Protein AF-A0A969LQX5-F1 (afdb_monomer_lite)

Foldseek 3Di:
DDDDDDDPVRVVLVVLLVQLVVLLVLLVVLLVCVVVCVVVVHDHQLVVLPLDPRSLVVSVVSNVSSLVSCCVVPVPVSVVSVVVCVVRRSNVSSVD

Radius of gyration: 15.64 Å; chains: 1; bounding box: 34×30×44 Å

pLDDT: mean 88.93, std 9.18, range [48.5, 96.62]

Sequence (96 aa):
MCYFSFDREQKEKLAESWKALMTYYLIMDDLDDIKEDIKNQEENALIDAGLNEKGAEIIESMYEESYKVLLKVNPVLANRMDYKRHYFDVKKIISS

Secondary structure (DSSP, 8-state):
-------HHHHHHHHHHHHHHHHHHHHHHHHHHHHHHHHHT---HHHHH-SSHHHHHHHHHHHHHHHHHHHHH-HHHHHHHHHHHTT--HHHHHT-

Structure (mmCIF, N/CA/C/O backbone):
data_AF-A0A969LQX5-F1
#
_entry.id   AF-A0A969LQX5-F1
#
loop_
_atom_site.group_PDB
_atom_site.id
_atom_site.type_symbol
_atom_site.label_atom_id
_atom_site.label_alt_id
_atom_site.label_comp_id
_atom_site.label_asym_id
_atom_site.label_entity_id
_atom_site.label_seq_id
_atom_site.pdbx_PDB_ins_code
_atom_site.Cartn_x
_atom_site.Cartn_y
_atom_site.Cartn_z
_atom_site.occupancy
_atom_site.B_iso_or_equiv
_atom_site.auth_seq_id
_atom_site.auth_comp_id
_atom_site.auth_asym_id
_atom_site.auth_atom_id
_atom_site.pdbx_PDB_model_num
ATOM 1 N N . MET A 1 1 ? 1.456 -19.986 -28.680 1.00 48.50 1 MET A N 1
ATOM 2 C CA . MET A 1 1 ? 1.906 -19.776 -27.289 1.00 48.50 1 MET A CA 1
ATOM 3 C C . MET A 1 1 ? 3.075 -18.802 -27.361 1.00 48.50 1 MET A C 1
ATOM 5 O O . MET A 1 1 ? 4.068 -19.145 -27.987 1.00 48.50 1 MET A O 1
ATOM 9 N N . CYS A 1 2 ? 2.927 -17.562 -26.886 1.00 61.91 2 CYS A N 1
ATOM 10 C CA . CYS A 1 2 ? 4.035 -16.601 -26.906 1.00 61.91 2 CYS A CA 1
ATOM 11 C C . CYS A 1 2 ? 5.068 -17.025 -25.860 1.00 61.91 2 CYS A C 1
ATOM 13 O O . CYS A 1 2 ? 4.758 -17.061 -24.672 1.00 61.91 2 CYS A O 1
ATOM 15 N N . TYR A 1 3 ? 6.269 -17.381 -26.310 1.00 70.69 3 TYR A N 1
ATOM 16 C CA . TYR A 1 3 ? 7.401 -17.658 -25.436 1.00 70.69 3 TYR A CA 1
ATOM 17 C C . TYR A 1 3 ? 8.191 -16.364 -25.256 1.00 70.69 3 TYR A C 1
ATOM 19 O O . TYR A 1 3 ? 8.824 -15.882 -26.196 1.00 70.69 3 TYR A O 1
ATOM 27 N N . PHE A 1 4 ? 8.127 -15.785 -24.061 1.00 78.69 4 PHE A N 1
ATOM 28 C CA . PHE A 1 4 ? 8.972 -14.657 -23.695 1.00 78.69 4 PHE A CA 1
ATOM 29 C C . PHE A 1 4 ? 10.260 -15.192 -23.071 1.00 78.69 4 PHE A C 1
ATOM 31 O O . PHE A 1 4 ? 10.240 -15.826 -22.016 1.00 78.69 4 PHE A O 1
ATOM 38 N N . SER A 1 5 ? 11.387 -14.949 -23.738 1.00 86.94 5 SER A N 1
ATOM 39 C CA . SER A 1 5 ? 12.706 -15.249 -23.187 1.00 86.94 5 SER A CA 1
ATOM 40 C C . SER A 1 5 ? 13.186 -14.054 -22.377 1.00 86.94 5 SER A C 1
ATOM 42 O O . SER A 1 5 ? 13.716 -13.103 -22.944 1.00 86.94 5 SER A O 1
ATOM 44 N N . PHE A 1 6 ? 12.997 -14.112 -21.062 1.00 89.50 6 PHE A N 1
ATOM 45 C CA . PHE A 1 6 ? 13.533 -13.113 -20.145 1.00 89.50 6 PHE A CA 1
ATOM 46 C C . PHE A 1 6 ? 14.914 -13.520 -19.638 1.00 89.50 6 PHE A C 1
ATOM 48 O O . PHE A 1 6 ? 15.120 -14.674 -19.235 1.00 89.50 6 PHE A O 1
ATOM 55 N N . ASP A 1 7 ? 15.840 -12.567 -19.615 1.00 93.94 7 ASP A N 1
ATOM 56 C CA . ASP A 1 7 ? 17.086 -12.725 -18.872 1.00 93.94 7 ASP A CA 1
ATOM 57 C C . ASP A 1 7 ? 16.830 -12.700 -17.349 1.00 93.94 7 ASP A C 1
ATOM 59 O O . ASP A 1 7 ? 15.696 -12.575 -16.871 1.00 93.94 7 ASP A O 1
ATOM 63 N N . ARG A 1 8 ? 17.890 -12.897 -16.562 1.00 92.81 8 ARG A N 1
ATOM 64 C CA . ARG A 1 8 ? 17.784 -12.932 -15.100 1.00 92.81 8 ARG A CA 1
ATOM 65 C C . ARG A 1 8 ? 17.294 -11.601 -14.523 1.00 92.81 8 ARG A C 1
ATOM 67 O O . ARG A 1 8 ? 16.420 -11.616 -13.663 1.00 92.81 8 ARG A O 1
ATOM 74 N N . GLU A 1 9 ? 17.818 -10.483 -15.012 1.00 93.31 9 GLU A N 1
ATOM 75 C CA . GLU A 1 9 ? 17.483 -9.146 -14.516 1.00 93.31 9 GLU A CA 1
ATOM 76 C C . GLU A 1 9 ? 16.012 -8.812 -14.804 1.00 93.31 9 GLU A C 1
ATOM 78 O O . GLU A 1 9 ? 15.296 -8.288 -13.953 1.00 93.31 9 GLU A O 1
ATOM 83 N N . GLN A 1 10 ? 15.524 -9.172 -15.990 1.00 91.88 10 GLN A N 1
ATOM 84 C CA . GLN A 1 10 ? 14.127 -9.000 -16.377 1.00 91.88 10 GLN A CA 1
ATOM 85 C C . GLN A 1 10 ? 13.184 -9.836 -15.506 1.00 91.88 10 GLN A C 1
ATOM 87 O O . GLN A 1 10 ? 12.128 -9.345 -15.109 1.00 91.88 10 GLN A O 1
ATOM 92 N N . LYS A 1 11 ? 13.563 -11.077 -15.171 1.00 92.75 11 LYS A N 1
ATOM 93 C CA . LYS A 1 11 ? 12.784 -11.934 -14.259 1.00 92.75 11 LYS A CA 1
ATOM 94 C C . LYS A 1 11 ? 12.723 -11.362 -12.847 1.00 92.75 11 LYS A C 1
ATOM 96 O O . LYS A 1 11 ? 11.649 -11.360 -12.251 1.00 92.75 11 LYS A O 1
ATOM 101 N N . GLU A 1 12 ? 13.847 -10.871 -12.333 1.00 92.19 12 GLU A N 1
ATOM 102 C CA . GLU A 1 12 ? 13.917 -10.232 -11.015 1.00 92.19 12 GLU A CA 1
ATOM 103 C C . GLU A 1 12 ? 13.027 -8.978 -10.982 1.00 92.19 12 GLU A C 1
ATOM 105 O O . GLU A 1 12 ? 12.149 -8.881 -10.126 1.00 92.19 12 GLU A O 1
ATOM 110 N N . LYS A 1 13 ? 13.120 -8.101 -11.992 1.00 91.06 13 LYS A N 1
ATOM 111 C CA . LYS A 1 13 ? 12.238 -6.925 -12.116 1.00 91.06 13 LYS A CA 1
ATOM 112 C C . LYS A 1 13 ? 10.758 -7.295 -12.192 1.00 91.06 13 LYS A C 1
ATOM 114 O O . LYS A 1 13 ? 9.934 -6.624 -11.574 1.00 91.06 13 LYS A O 1
ATOM 119 N N . LEU A 1 14 ? 10.402 -8.342 -12.937 1.00 91.94 14 LEU A N 1
ATOM 120 C CA . LEU A 1 14 ? 9.024 -8.838 -13.025 1.00 91.94 14 LEU A CA 1
ATOM 121 C C . LEU A 1 14 ? 8.508 -9.309 -11.662 1.00 91.94 14 LEU A C 1
ATOM 123 O O . LEU A 1 14 ? 7.407 -8.930 -11.268 1.00 91.94 14 LEU A O 1
ATOM 127 N N . ALA A 1 15 ? 9.307 -10.093 -10.935 1.00 93.50 15 ALA A N 1
ATOM 128 C CA . ALA A 1 15 ? 8.944 -10.590 -9.612 1.00 93.50 15 ALA A CA 1
ATOM 129 C C . ALA A 1 15 ? 8.797 -9.452 -8.589 1.00 93.50 15 ALA A C 1
ATOM 131 O O . ALA A 1 15 ? 7.816 -9.423 -7.847 1.00 93.50 15 ALA A O 1
ATOM 132 N N . GLU A 1 16 ? 9.721 -8.488 -8.582 1.00 94.50 16 GLU A N 1
ATOM 133 C CA . GLU A 1 16 ? 9.652 -7.308 -7.710 1.00 94.50 16 GLU A CA 1
ATOM 134 C C . GLU A 1 16 ? 8.430 -6.439 -8.020 1.00 94.50 16 GLU A C 1
ATOM 136 O O . GLU A 1 16 ? 7.710 -6.032 -7.108 1.00 94.50 16 GLU A O 1
ATOM 141 N N . SER A 1 17 ? 8.154 -6.208 -9.306 1.00 93.81 17 SER A N 1
ATOM 142 C CA . SER A 1 17 ? 6.988 -5.435 -9.750 1.00 93.81 17 SER A CA 1
ATOM 143 C C . SER A 1 17 ? 5.682 -6.114 -9.351 1.00 93.81 17 SER A C 1
ATOM 145 O O . SER A 1 17 ? 4.771 -5.455 -8.858 1.00 93.81 17 SER A O 1
ATOM 147 N N . TRP A 1 18 ? 5.596 -7.434 -9.543 1.00 95.38 18 TRP A N 1
ATOM 148 C CA . TRP A 1 18 ? 4.440 -8.229 -9.140 1.00 95.38 18 TRP A CA 1
ATOM 149 C C . TRP A 1 18 ? 4.232 -8.189 -7.627 1.00 95.38 18 TRP A C 1
ATOM 151 O O . TRP A 1 18 ? 3.119 -7.938 -7.175 1.00 95.38 18 TRP A O 1
ATOM 161 N N . LYS A 1 19 ? 5.303 -8.375 -6.844 1.00 96.12 19 LYS A N 1
ATOM 162 C CA . LYS A 1 19 ? 5.244 -8.302 -5.382 1.00 96.12 19 LYS A CA 1
ATOM 163 C C . LYS A 1 19 ? 4.709 -6.947 -4.923 1.00 96.12 19 LYS A C 1
ATOM 165 O O . LYS A 1 19 ? 3.753 -6.917 -4.163 1.00 96.12 19 LYS A O 1
ATOM 170 N N . ALA A 1 20 ? 5.273 -5.847 -5.423 1.00 95.75 20 ALA A N 1
ATOM 171 C CA . ALA A 1 20 ? 4.824 -4.499 -5.079 1.00 95.75 20 ALA A CA 1
ATOM 172 C C . ALA A 1 20 ? 3.354 -4.258 -5.454 1.00 95.75 20 ALA A C 1
ATOM 174 O O . ALA A 1 20 ? 2.593 -3.690 -4.674 1.00 95.75 20 ALA A O 1
ATOM 175 N N . LEU A 1 21 ? 2.940 -4.723 -6.636 1.00 95.38 21 LEU A N 1
ATOM 176 C CA . LEU A 1 21 ? 1.559 -4.603 -7.094 1.00 95.38 21 LEU A CA 1
ATOM 177 C C . LEU A 1 21 ? 0.585 -5.355 -6.185 1.00 95.38 21 LEU A C 1
ATOM 179 O O . LEU A 1 21 ? -0.423 -4.789 -5.770 1.00 95.38 21 LEU A O 1
ATOM 183 N N . MET A 1 22 ? 0.901 -6.609 -5.866 1.00 96.62 22 MET A N 1
ATOM 184 C CA . MET A 1 22 ? 0.066 -7.441 -5.005 1.00 96.62 22 MET A CA 1
ATOM 185 C C . MET A 1 22 ? 0.014 -6.906 -3.580 1.00 96.62 22 MET A C 1
ATOM 187 O O . MET A 1 22 ? -1.070 -6.805 -3.023 1.00 96.62 22 MET A O 1
ATOM 191 N N . THR A 1 23 ? 1.156 -6.513 -3.009 1.00 95.69 23 THR A N 1
ATOM 192 C CA . THR A 1 23 ? 1.208 -5.909 -1.673 1.00 95.69 23 THR A CA 1
ATOM 193 C C . THR A 1 23 ? 0.332 -4.664 -1.595 1.00 95.69 23 THR A C 1
ATOM 195 O O . THR A 1 23 ? -0.446 -4.545 -0.658 1.00 95.69 23 THR A O 1
ATOM 198 N N . TYR A 1 24 ? 0.401 -3.766 -2.584 1.00 94.25 24 TYR A N 1
ATOM 199 C CA . TYR A 1 24 ? -0.482 -2.600 -2.619 1.00 94.25 24 TYR A CA 1
ATOM 200 C C . TYR A 1 24 ? -1.960 -2.998 -2.647 1.00 94.25 24 TYR A C 1
ATOM 202 O O . TYR A 1 24 ? -2.725 -2.497 -1.832 1.00 94.25 24 TYR A O 1
ATOM 210 N N . TYR A 1 25 ? -2.368 -3.879 -3.565 1.00 94.19 25 TYR A N 1
ATOM 211 C CA . TYR A 1 25 ? -3.783 -4.227 -3.693 1.00 94.19 25 TYR A CA 1
ATOM 212 C C . TYR A 1 25 ? -4.339 -4.921 -2.453 1.00 94.19 25 TYR A C 1
ATOM 214 O O . TYR A 1 25 ? -5.433 -4.563 -2.043 1.00 94.19 25 TYR A O 1
ATOM 222 N N . LEU A 1 26 ? -3.582 -5.833 -1.838 1.00 95.06 26 LEU A N 1
ATOM 223 C CA . LEU A 1 26 ? -4.005 -6.518 -0.614 1.00 95.06 26 LEU A CA 1
ATOM 224 C C . LEU A 1 26 ? -4.125 -5.552 0.569 1.00 95.06 26 LEU A C 1
ATOM 226 O O . LEU A 1 26 ? -5.111 -5.591 1.283 1.00 95.06 26 LEU A O 1
ATOM 230 N N . ILE A 1 27 ? -3.181 -4.617 0.734 1.00 93.12 27 ILE A N 1
ATOM 231 C CA . ILE A 1 27 ? -3.291 -3.590 1.785 1.00 93.12 27 ILE A CA 1
ATOM 232 C C . ILE A 1 27 ? -4.548 -2.735 1.593 1.00 93.12 27 ILE A C 1
ATOM 234 O O . ILE A 1 27 ? -5.179 -2.355 2.572 1.00 93.12 27 ILE A O 1
ATOM 238 N N . MET A 1 28 ? -4.883 -2.385 0.349 1.00 91.75 28 MET A N 1
ATOM 239 C CA . MET A 1 28 ? -6.076 -1.585 0.065 1.00 91.75 28 MET A CA 1
ATOM 240 C C . MET A 1 28 ? -7.371 -2.354 0.341 1.00 91.75 28 MET A C 1
ATOM 242 O O . MET A 1 28 ? -8.309 -1.748 0.842 1.00 91.75 28 MET A O 1
ATOM 246 N N . ASP A 1 29 ? -7.399 -3.644 0.012 1.00 92.81 29 ASP A N 1
ATOM 247 C CA . ASP A 1 29 ? -8.515 -4.562 0.276 1.00 92.81 29 ASP A CA 1
ATOM 248 C C . ASP A 1 29 ? -8.757 -4.681 1.788 1.00 92.81 29 ASP A C 1
ATOM 250 O O . ASP A 1 29 ? -9.799 -4.269 2.289 1.00 92.81 29 ASP A O 1
ATOM 254 N N . ASP A 1 30 ? -7.714 -5.046 2.539 1.00 93.56 30 ASP A N 1
ATOM 255 C CA . ASP A 1 30 ? -7.754 -5.151 4.001 1.00 93.56 30 ASP A CA 1
ATOM 256 C C . ASP A 1 30 ? -8.123 -3.812 4.675 1.00 93.56 30 ASP A C 1
ATOM 258 O O . ASP A 1 30 ? -8.751 -3.774 5.733 1.00 93.56 30 ASP A O 1
ATOM 262 N N . LEU A 1 31 ? -7.724 -2.676 4.094 1.00 90.06 31 LEU A N 1
ATOM 263 C CA . LEU A 1 31 ? -8.116 -1.350 4.583 1.00 90.06 31 LEU A CA 1
ATOM 264 C C . LEU A 1 31 ? -9.611 -1.073 4.399 1.00 90.06 31 LEU A C 1
ATOM 266 O O . LEU A 1 31 ? -10.218 -0.450 5.276 1.00 90.06 31 LEU A O 1
ATOM 270 N N . ASP A 1 32 ? -10.175 -1.477 3.261 1.00 89.81 32 ASP A N 1
ATOM 271 C CA . ASP A 1 32 ? -11.590 -1.292 2.939 1.00 89.81 32 ASP A CA 1
ATOM 272 C C . ASP A 1 32 ? -12.468 -2.193 3.835 1.00 89.81 32 ASP A C 1
ATOM 274 O O . ASP A 1 32 ? -13.480 -1.721 4.371 1.00 89.81 32 ASP A O 1
ATOM 278 N N . ASP A 1 33 ? -12.023 -3.426 4.100 1.00 92.25 33 ASP A N 1
ATOM 279 C CA . ASP A 1 33 ? -12.805 -4.457 4.798 1.00 92.25 33 ASP A CA 1
ATOM 280 C C . ASP A 1 33 ? -12.553 -4.542 6.317 1.00 92.25 33 ASP A C 1
ATOM 282 O O . ASP A 1 33 ? -13.296 -5.212 7.037 1.00 92.25 33 ASP A O 1
ATOM 286 N N . ILE A 1 34 ? -11.615 -3.753 6.866 1.00 90.25 34 ILE A N 1
ATOM 287 C CA . ILE A 1 34 ? -11.182 -3.807 8.280 1.00 90.25 34 ILE A CA 1
ATOM 288 C C . ILE A 1 34 ? -12.325 -3.869 9.310 1.00 90.25 34 ILE A C 1
ATOM 290 O O . ILE A 1 34 ? -12.219 -4.531 10.343 1.00 90.25 34 ILE A O 1
ATOM 294 N N . LYS A 1 35 ? -13.444 -3.176 9.069 1.00 89.19 35 LYS A N 1
ATOM 295 C CA . LYS A 1 35 ? -14.592 -3.173 9.993 1.00 89.19 35 LYS A CA 1
ATOM 296 C C . LYS A 1 35 ? -15.353 -4.493 9.977 1.00 89.19 35 LYS A C 1
ATOM 298 O O . LYS A 1 35 ? -15.848 -4.918 11.024 1.00 89.19 35 LYS A O 1
ATOM 303 N N . GLU A 1 36 ? -15.506 -5.087 8.800 1.00 92.81 36 GLU A N 1
ATOM 304 C CA . GLU A 1 36 ? -16.157 -6.382 8.637 1.00 92.81 36 GLU A CA 1
ATOM 305 C C . GLU A 1 36 ? -15.243 -7.486 9.168 1.00 92.81 36 GLU A C 1
ATOM 307 O O . GLU A 1 36 ? -15.705 -8.302 9.967 1.00 92.81 36 GLU A O 1
ATOM 312 N N . ASP A 1 37 ? -13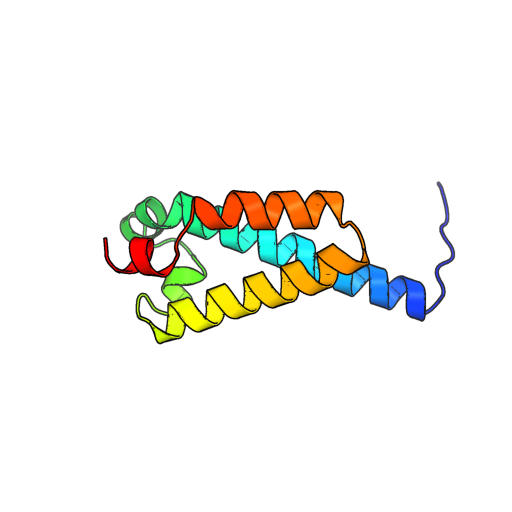.941 -7.406 8.894 1.00 93.69 37 ASP A N 1
ATOM 313 C CA . ASP A 1 37 ? -12.957 -8.391 9.347 1.00 93.69 37 ASP A CA 1
ATOM 314 C C . ASP A 1 37 ? -12.817 -8.426 10.869 1.00 93.69 37 ASP A C 1
ATOM 316 O O . ASP A 1 37 ? -12.828 -9.501 11.473 1.00 93.69 37 ASP A O 1
ATOM 320 N N . ILE A 1 38 ? -12.799 -7.261 11.532 1.00 90.31 38 ILE A N 1
ATOM 321 C CA . ILE A 1 38 ? -12.825 -7.188 13.004 1.00 90.31 38 ILE A CA 1
ATOM 322 C C . ILE A 1 38 ? -14.088 -7.859 13.559 1.00 90.31 38 ILE A C 1
ATOM 324 O O . ILE A 1 38 ? -14.040 -8.552 14.579 1.00 90.31 38 ILE A O 1
ATOM 328 N N . LYS A 1 39 ? -15.239 -7.637 12.918 1.00 93.69 39 LYS A N 1
ATOM 329 C CA . LYS A 1 39 ? -16.528 -8.166 13.376 1.00 93.69 39 LYS A CA 1
ATOM 330 C C . LYS A 1 39 ? -16.626 -9.678 13.170 1.00 93.69 39 LYS A C 1
ATOM 332 O O . LYS A 1 39 ? -17.167 -10.365 14.039 1.00 93.69 39 LYS A O 1
ATOM 337 N N . ASN A 1 40 ? -16.142 -10.172 12.037 1.00 94.81 40 ASN A N 1
ATOM 338 C CA . ASN A 1 40 ? -16.248 -11.571 11.637 1.00 94.81 40 ASN A CA 1
ATOM 339 C C . ASN A 1 40 ? -15.048 -12.421 12.088 1.00 94.81 40 ASN A C 1
ATOM 341 O O . ASN A 1 40 ? -15.125 -13.644 12.004 1.00 94.81 40 ASN A O 1
ATOM 345 N N . GLN A 1 41 ? -13.998 -11.796 12.637 1.00 91.31 41 GLN A N 1
ATOM 346 C CA . GLN A 1 41 ? -12.728 -12.435 13.006 1.00 91.31 41 GLN A CA 1
ATOM 347 C C . GLN A 1 41 ? -12.025 -13.065 11.795 1.00 91.31 41 GLN A C 1
ATOM 349 O O . GLN A 1 41 ? -11.538 -14.194 11.868 1.00 91.31 41 GLN A O 1
ATOM 354 N N . GLU A 1 42 ? -12.012 -12.334 10.681 1.00 93.62 42 GLU A N 1
ATOM 355 C CA . GLU A 1 42 ? -11.346 -12.734 9.438 1.00 93.62 42 GLU A CA 1
ATOM 356 C C . GLU A 1 42 ? -9.875 -12.276 9.417 1.00 93.62 42 GLU A C 1
ATOM 358 O O . GLU A 1 42 ? -9.434 -11.496 10.268 1.00 93.62 42 GLU A O 1
ATOM 363 N N . GLU A 1 43 ? -9.091 -12.830 8.489 1.00 93.75 43 GLU A N 1
ATOM 364 C CA . GLU A 1 43 ? -7.676 -12.480 8.318 1.00 93.75 43 GLU A CA 1
ATOM 365 C C . GLU A 1 43 ? -7.549 -11.075 7.722 1.00 93.75 43 GLU A C 1
ATOM 367 O O . GLU A 1 43 ? -8.167 -10.785 6.705 1.00 93.75 43 GLU A O 1
ATOM 372 N N . ASN A 1 44 ? -6.730 -10.216 8.335 1.00 94.56 44 ASN A N 1
ATOM 373 C CA . ASN A 1 44 ? -6.513 -8.848 7.869 1.00 94.56 44 ASN A CA 1
ATOM 374 C C . ASN A 1 44 ? -5.133 -8.347 8.316 1.00 94.56 44 ASN A C 1
ATOM 376 O O . ASN A 1 44 ? -4.807 -8.357 9.511 1.00 94.56 44 ASN A O 1
ATOM 380 N N . ALA A 1 45 ? -4.325 -7.850 7.378 1.00 93.31 45 ALA A N 1
ATOM 381 C CA . ALA A 1 45 ? -2.948 -7.458 7.658 1.00 93.31 45 ALA A CA 1
ATOM 382 C C . ALA A 1 45 ? -2.829 -6.303 8.668 1.00 93.31 45 ALA A C 1
ATOM 384 O O . ALA A 1 45 ? -1.823 -6.211 9.375 1.00 93.31 45 ALA A O 1
ATOM 385 N N . LEU A 1 46 ? -3.830 -5.421 8.768 1.00 91.25 46 LEU A N 1
ATOM 386 C CA . LEU A 1 46 ? -3.825 -4.309 9.721 1.00 91.25 46 LEU A CA 1
ATOM 387 C C . LEU A 1 46 ? -4.078 -4.796 11.147 1.00 91.25 46 LEU A C 1
ATOM 389 O O . LEU A 1 46 ? -3.481 -4.275 12.093 1.00 91.25 46 LEU A O 1
ATOM 393 N N . ILE A 1 47 ? -4.934 -5.808 11.301 1.00 92.56 47 ILE A N 1
ATOM 394 C CA . ILE A 1 47 ? -5.174 -6.463 12.589 1.00 92.56 47 ILE A CA 1
ATOM 395 C C . ILE A 1 47 ? -3.899 -7.191 13.030 1.00 92.56 47 ILE A C 1
ATOM 397 O O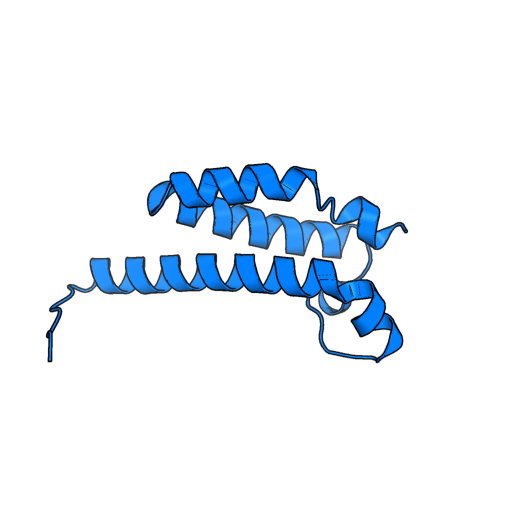 . ILE A 1 47 ? -3.451 -7.001 14.163 1.00 92.56 47 ILE A O 1
ATOM 401 N N . ASP A 1 48 ? -3.269 -7.937 12.120 1.00 93.69 48 ASP A N 1
ATOM 402 C CA . ASP A 1 48 ? -2.044 -8.702 12.385 1.00 93.69 48 ASP A CA 1
ATOM 403 C C . ASP A 1 48 ? -0.834 -7.814 12.708 1.00 93.69 48 ASP A C 1
ATOM 405 O O . ASP A 1 48 ? -0.041 -8.124 13.603 1.00 93.69 48 ASP A O 1
ATOM 409 N N . ALA A 1 49 ? -0.694 -6.676 12.020 1.00 91.56 49 ALA A N 1
ATOM 410 C CA . ALA A 1 49 ? 0.321 -5.668 12.331 1.00 91.56 49 ALA A CA 1
ATOM 411 C C . ALA A 1 49 ? 0.078 -4.994 13.697 1.00 91.56 49 ALA A C 1
ATOM 413 O O . ALA A 1 49 ? 0.995 -4.413 14.290 1.00 91.56 49 ALA A O 1
ATOM 414 N N . GLY A 1 50 ? -1.148 -5.105 14.210 1.00 90.12 50 GLY A N 1
ATOM 415 C CA . GLY A 1 50 ? -1.628 -4.497 15.434 1.00 90.12 50 GLY A CA 1
ATOM 416 C C . GLY A 1 50 ? -2.271 -3.137 15.177 1.00 90.12 50 GLY A C 1
ATOM 417 O O . GLY A 1 50 ? -1.671 -2.246 14.582 1.00 90.12 50 GLY A O 1
ATOM 418 N N . LEU A 1 51 ? -3.468 -2.940 15.733 1.00 88.06 51 LEU A N 1
ATOM 419 C CA . LEU A 1 51 ? -4.227 -1.685 15.675 1.00 88.06 51 LEU A CA 1
ATOM 420 C C . LEU A 1 51 ? -3.629 -0.622 16.614 1.00 88.06 51 LEU A C 1
ATOM 422 O O . LEU A 1 51 ? -4.235 -0.188 17.591 1.00 88.06 51 LEU A O 1
ATOM 426 N N . ASN A 1 52 ? -2.382 -0.243 16.357 1.00 88.88 52 ASN A N 1
ATOM 427 C CA . ASN A 1 52 ? -1.639 0.777 17.082 1.00 88.88 52 ASN A CA 1
ATOM 428 C C . ASN A 1 52 ? -0.680 1.512 16.132 1.00 88.88 52 ASN A C 1
ATOM 430 O O . ASN A 1 52 ? -0.537 1.155 14.965 1.00 88.88 52 ASN A O 1
ATOM 434 N N . GLU A 1 53 ? -0.003 2.543 16.639 1.00 88.62 53 GLU A N 1
ATOM 435 C CA . GLU A 1 53 ? 0.902 3.371 15.832 1.00 88.62 53 GLU A CA 1
ATOM 436 C C . GLU A 1 53 ? 2.021 2.563 15.161 1.00 88.62 53 GLU A C 1
ATOM 438 O O . GLU A 1 53 ? 2.319 2.784 13.991 1.00 88.62 53 GLU A O 1
ATOM 443 N N . LYS A 1 54 ? 2.586 1.572 15.856 1.00 90.94 54 LYS A N 1
ATOM 444 C CA . LYS A 1 54 ? 3.652 0.731 15.303 1.00 90.94 54 LYS A CA 1
ATOM 445 C C . LYS A 1 54 ? 3.146 -0.154 14.161 1.00 90.94 54 LYS A C 1
ATOM 447 O O . LYS A 1 54 ? 3.856 -0.336 13.177 1.00 90.94 54 LYS A O 1
ATOM 452 N N . GLY A 1 55 ? 1.937 -0.700 14.279 1.00 91.06 55 GLY A N 1
ATOM 453 C CA . GLY A 1 55 ? 1.313 -1.451 13.189 1.00 91.06 55 GLY A CA 1
ATOM 454 C C . GLY A 1 55 ? 1.004 -0.563 11.987 1.00 91.06 55 GLY A C 1
ATOM 455 O O . GLY A 1 55 ? 1.316 -0.933 10.856 1.00 91.06 55 GLY A O 1
ATOM 456 N N . ALA A 1 56 ? 0.518 0.659 12.231 1.00 89.88 56 ALA A N 1
ATOM 457 C CA . ALA A 1 56 ? 0.314 1.654 11.180 1.00 89.88 56 ALA A CA 1
ATOM 458 C C . ALA A 1 56 ? 1.616 1.947 10.411 1.00 89.88 56 ALA A C 1
ATOM 460 O O . ALA A 1 56 ? 1.623 1.932 9.184 1.00 89.88 56 ALA A O 1
ATOM 461 N N . GLU A 1 57 ? 2.731 2.145 11.120 1.00 92.00 57 GLU A N 1
ATOM 462 C CA . GLU A 1 57 ? 4.050 2.382 10.516 1.00 92.00 57 GLU A CA 1
ATOM 463 C C . GLU A 1 57 ? 4.535 1.210 9.651 1.00 92.00 57 GLU A C 1
ATOM 465 O O . GLU A 1 57 ? 5.161 1.430 8.610 1.00 92.00 57 GLU A O 1
ATOM 470 N N . ILE A 1 58 ? 4.242 -0.034 10.046 1.00 94.00 58 ILE A N 1
ATOM 471 C CA . ILE A 1 58 ? 4.573 -1.228 9.255 1.00 94.00 58 ILE A CA 1
ATOM 472 C C . ILE A 1 58 ? 3.797 -1.213 7.933 1.00 94.00 58 ILE A C 1
ATOM 474 O O . ILE A 1 58 ? 4.406 -1.333 6.867 1.00 94.00 58 ILE A O 1
ATOM 478 N N . ILE A 1 59 ? 2.479 -1.009 7.988 1.00 93.81 59 ILE A N 1
ATOM 479 C CA . ILE A 1 59 ? 1.617 -0.983 6.797 1.00 93.81 59 ILE A CA 1
ATOM 480 C C . ILE A 1 59 ? 1.982 0.190 5.878 1.00 93.81 59 ILE A C 1
ATOM 482 O O . ILE A 1 59 ? 2.131 0.009 4.667 1.00 93.81 59 ILE A O 1
ATOM 486 N N . GLU A 1 60 ? 2.219 1.378 6.440 1.00 91.94 60 GLU A N 1
ATOM 487 C CA . GLU A 1 60 ? 2.675 2.548 5.682 1.00 91.94 60 GLU A CA 1
ATOM 488 C C . GLU A 1 60 ? 4.028 2.301 5.002 1.00 91.94 60 GLU A C 1
ATOM 490 O O . GLU A 1 60 ? 4.229 2.719 3.861 1.00 91.94 60 GLU A O 1
ATOM 495 N N . SER A 1 61 ? 4.946 1.588 5.661 1.00 94.06 61 SER A N 1
ATOM 496 C CA . SER A 1 61 ? 6.244 1.237 5.078 1.00 94.06 61 SER A CA 1
ATOM 497 C C . SER A 1 61 ? 6.093 0.266 3.906 1.00 94.06 61 SER A C 1
ATOM 499 O O . SER A 1 61 ? 6.682 0.491 2.849 1.00 94.06 61 SER A O 1
ATOM 501 N N . MET A 1 62 ? 5.257 -0.769 4.043 1.00 94.75 62 MET A N 1
ATOM 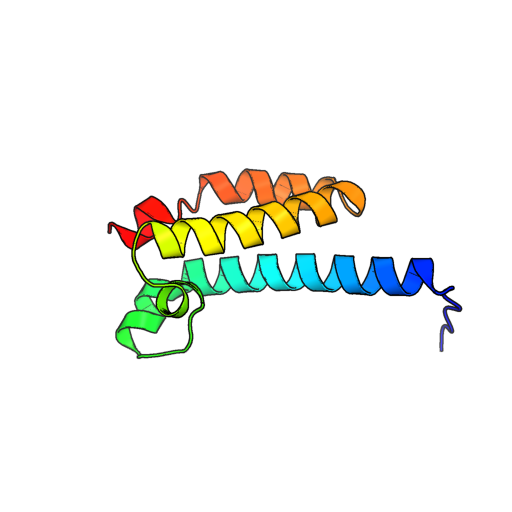502 C CA . MET A 1 62 ? 4.966 -1.722 2.960 1.00 94.75 62 MET A CA 1
ATOM 503 C C . MET A 1 62 ? 4.321 -1.036 1.751 1.00 94.75 62 MET A C 1
ATOM 505 O O . MET A 1 62 ? 4.664 -1.323 0.597 1.00 94.75 62 MET A O 1
ATOM 509 N N . TYR A 1 63 ? 3.415 -0.095 2.012 1.00 93.69 63 TYR A N 1
ATOM 510 C CA . TYR A 1 63 ? 2.814 0.747 0.990 1.00 93.69 63 TYR A CA 1
ATOM 511 C C . TYR A 1 63 ? 3.867 1.601 0.271 1.00 93.69 63 TYR A C 1
ATOM 513 O O . TYR A 1 63 ? 3.935 1.610 -0.958 1.00 93.69 63 TYR A O 1
ATOM 521 N N . GLU A 1 64 ? 4.708 2.308 1.029 1.00 94.25 64 GLU A N 1
ATOM 522 C CA . GLU A 1 64 ? 5.726 3.217 0.499 1.00 94.25 64 GLU A CA 1
ATOM 523 C C . GLU A 1 64 ? 6.782 2.472 -0.333 1.00 94.25 64 GLU A C 1
ATOM 525 O O . GLU A 1 64 ? 7.200 2.939 -1.395 1.00 94.25 64 GLU A O 1
ATOM 530 N N . GLU A 1 65 ? 7.201 1.286 0.109 1.00 95.69 65 GLU A N 1
ATOM 531 C CA . GLU A 1 65 ? 8.091 0.412 -0.657 1.00 95.69 65 GLU A CA 1
ATOM 532 C C . GLU A 1 65 ? 7.452 -0.023 -1.979 1.00 95.69 65 GLU A C 1
ATOM 534 O O . GLU A 1 65 ? 8.081 0.080 -3.039 1.00 95.69 65 GLU A O 1
ATOM 539 N N . S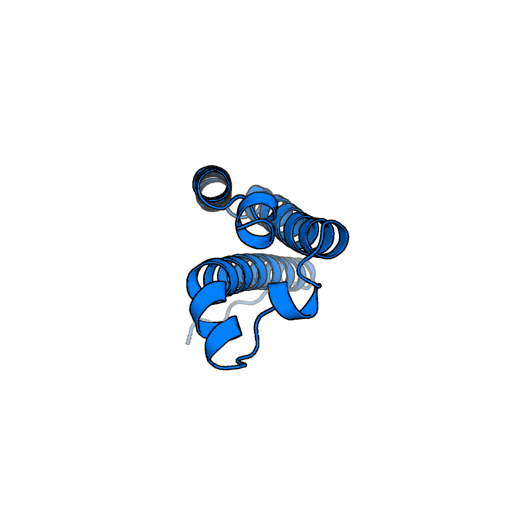ER A 1 66 ? 6.182 -0.432 -1.935 1.00 95.50 66 SER A N 1
ATOM 540 C CA . SER A 1 66 ? 5.419 -0.824 -3.124 1.00 95.50 66 SER A CA 1
ATOM 541 C C . SER A 1 66 ? 5.274 0.340 -4.106 1.00 95.50 66 SER A C 1
ATOM 543 O O . SER A 1 66 ? 5.511 0.184 -5.307 1.00 95.50 66 SER A O 1
ATOM 545 N N . TYR A 1 67 ? 4.974 1.536 -3.594 1.00 95.38 67 TYR A N 1
ATOM 546 C CA . TYR A 1 67 ? 4.903 2.767 -4.374 1.00 95.38 67 TYR A CA 1
ATOM 547 C C . TYR A 1 67 ? 6.233 3.080 -5.067 1.00 95.38 67 TYR A C 1
ATOM 549 O O . TYR A 1 67 ? 6.250 3.324 -6.272 1.00 95.38 67 TYR A O 1
ATOM 557 N N . LYS A 1 68 ? 7.367 3.004 -4.359 1.00 96.25 68 LYS A N 1
ATOM 558 C CA . LYS A 1 68 ? 8.698 3.269 -4.940 1.00 96.25 68 LYS A CA 1
ATOM 559 C C . LYS A 1 68 ? 9.063 2.302 -6.063 1.00 96.25 68 LYS A C 1
ATOM 561 O O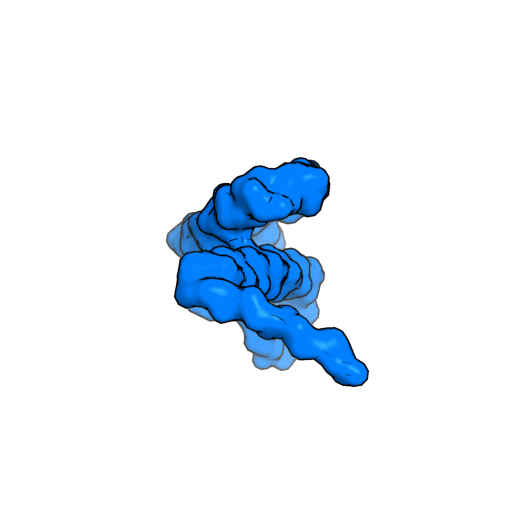 . LYS A 1 68 ? 9.702 2.716 -7.034 1.00 96.25 68 LYS A O 1
ATOM 566 N N . VAL A 1 69 ? 8.693 1.027 -5.942 1.00 95.81 69 VAL A N 1
ATOM 567 C CA . VAL A 1 69 ? 8.901 0.038 -7.012 1.00 95.81 69 VAL A CA 1
ATOM 568 C C . VAL A 1 69 ? 8.015 0.376 -8.209 1.00 95.81 69 VAL A C 1
ATOM 570 O O . VAL A 1 69 ? 8.512 0.494 -9.332 1.00 95.81 69 VAL A O 1
ATOM 573 N N . LEU A 1 70 ? 6.723 0.610 -7.980 1.00 94.75 70 LEU A N 1
ATOM 574 C CA . LEU A 1 70 ? 5.772 0.900 -9.051 1.00 94.75 70 LEU A CA 1
ATOM 575 C C . LEU A 1 70 ? 6.038 2.243 -9.726 1.00 94.75 70 LEU A C 1
ATOM 577 O O . LEU A 1 70 ? 5.844 2.346 -10.930 1.00 94.75 70 LEU A O 1
ATOM 581 N N . LEU A 1 71 ? 6.583 3.236 -9.028 1.00 95.94 71 LEU A N 1
ATOM 582 C CA . LEU A 1 71 ? 7.001 4.501 -9.631 1.00 95.94 71 LEU A CA 1
ATOM 583 C C . LEU A 1 71 ? 8.078 4.295 -10.704 1.00 95.94 71 LEU A C 1
ATOM 585 O O . LEU A 1 71 ? 8.069 4.981 -11.723 1.00 95.94 71 LEU A O 1
ATOM 589 N N . LYS A 1 72 ? 8.986 3.329 -10.513 1.00 93.81 72 LYS A N 1
ATOM 590 C CA . LYS A 1 72 ? 10.041 3.011 -11.490 1.00 93.81 72 LYS A CA 1
ATOM 591 C C . LYS A 1 72 ? 9.510 2.258 -12.710 1.00 93.81 72 LYS A C 1
ATOM 593 O O . LYS A 1 72 ? 10.072 2.389 -13.792 1.00 93.81 72 LYS A O 1
ATOM 598 N N . VAL A 1 73 ? 8.469 1.447 -12.528 1.00 90.00 73 VAL A N 1
ATOM 599 C CA . VAL A 1 73 ? 7.990 0.485 -13.537 1.00 90.00 73 VAL A CA 1
ATOM 600 C C . VAL A 1 73 ? 6.753 0.999 -14.276 1.00 90.00 73 VAL A C 1
ATOM 602 O O . VAL A 1 73 ? 6.631 0.835 -15.487 1.00 90.00 73 VAL A O 1
ATOM 605 N N . ASN A 1 74 ? 5.836 1.640 -13.555 1.00 89.81 74 ASN A N 1
ATOM 606 C CA . ASN A 1 74 ? 4.596 2.215 -14.058 1.00 89.81 74 ASN A CA 1
ATOM 607 C C . ASN A 1 74 ? 4.222 3.495 -13.270 1.00 89.81 74 ASN A C 1
ATOM 609 O O . ASN A 1 74 ? 3.384 3.451 -12.362 1.00 89.81 74 ASN A O 1
ATOM 613 N N . PRO A 1 75 ? 4.786 4.659 -13.649 1.00 93.19 75 PRO A N 1
ATOM 614 C CA . PRO A 1 75 ? 4.518 5.936 -12.983 1.00 93.19 75 PRO A CA 1
ATOM 615 C C . PRO A 1 75 ? 3.036 6.333 -12.966 1.00 93.19 75 PRO A C 1
ATOM 617 O O . PRO A 1 75 ? 2.577 6.991 -12.038 1.00 93.19 75 PRO A O 1
ATOM 620 N N . VAL A 1 76 ? 2.262 5.927 -13.981 1.00 93.62 76 VAL A N 1
ATOM 621 C CA . VAL A 1 76 ? 0.822 6.229 -14.051 1.00 93.62 76 VAL A CA 1
ATOM 622 C C . VAL A 1 76 ? 0.072 5.517 -12.932 1.00 93.62 76 VAL A C 1
ATOM 624 O O . VAL A 1 76 ? -0.795 6.116 -12.298 1.00 93.62 76 VAL A O 1
ATOM 627 N N . LEU A 1 77 ? 0.400 4.248 -12.681 1.00 91.19 77 LEU A N 1
ATOM 628 C CA . LEU A 1 77 ? -0.187 3.509 -11.572 1.00 91.19 77 LEU A CA 1
ATOM 629 C C . LEU A 1 77 ? 0.277 4.073 -10.228 1.00 91.19 77 LEU A C 1
ATOM 631 O O . LEU A 1 77 ? -0.560 4.290 -9.360 1.00 91.19 77 LEU A O 1
ATOM 635 N N . ALA A 1 78 ? 1.567 4.384 -10.089 1.00 94.19 78 ALA A N 1
ATOM 636 C CA . ALA A 1 78 ? 2.103 4.995 -8.876 1.00 94.19 78 ALA A CA 1
ATOM 637 C C . ALA A 1 78 ? 1.373 6.303 -8.520 1.00 94.19 78 ALA A C 1
ATOM 639 O O . ALA A 1 78 ? 0.925 6.469 -7.390 1.00 94.19 78 ALA A O 1
ATOM 640 N N . ASN A 1 79 ? 1.125 7.179 -9.498 1.00 93.19 79 ASN A N 1
ATOM 641 C CA . ASN A 1 79 ? 0.347 8.404 -9.281 1.00 93.19 79 ASN A CA 1
ATOM 642 C C . ASN A 1 79 ? -1.087 8.125 -8.797 1.00 93.19 79 ASN A C 1
ATOM 644 O O . ASN A 1 79 ? -1.636 8.884 -8.002 1.00 93.19 79 ASN A O 1
ATOM 648 N N . ARG A 1 80 ? -1.716 7.040 -9.269 1.00 91.50 80 ARG A N 1
ATOM 649 C CA . ARG A 1 80 ? -3.050 6.635 -8.792 1.00 91.50 80 ARG A CA 1
ATOM 650 C C . ARG A 1 80 ? -3.008 6.111 -7.362 1.00 91.50 80 ARG A C 1
ATOM 652 O O . ARG A 1 80 ? -3.941 6.386 -6.614 1.00 91.50 80 ARG A O 1
ATOM 659 N N . MET A 1 81 ? -1.956 5.376 -6.998 1.00 91.50 81 MET A N 1
ATOM 660 C CA . MET A 1 81 ? -1.726 4.956 -5.616 1.00 91.50 81 MET A CA 1
ATOM 661 C C . MET A 1 81 ? -1.623 6.195 -4.726 1.00 91.50 81 MET A C 1
ATOM 663 O O . MET A 1 81 ? -2.409 6.343 -3.799 1.00 91.50 81 MET A O 1
ATOM 667 N N . ASP A 1 82 ? -0.727 7.128 -5.049 1.00 89.56 82 ASP A N 1
ATOM 668 C CA . ASP A 1 82 ? -0.517 8.351 -4.264 1.00 89.56 82 ASP A CA 1
ATOM 669 C C . ASP A 1 82 ? -1.816 9.153 -4.074 1.00 89.56 82 ASP A C 1
ATOM 671 O O . ASP A 1 82 ? -2.187 9.499 -2.955 1.00 89.56 82 ASP A O 1
ATOM 675 N N . TYR A 1 83 ? -2.601 9.311 -5.144 1.00 88.75 83 TYR A N 1
ATOM 676 C CA . TYR A 1 83 ? -3.930 9.912 -5.052 1.00 88.75 83 TYR A CA 1
ATOM 677 C C . TYR A 1 83 ? -4.868 9.154 -4.098 1.00 88.75 83 TYR A C 1
ATOM 679 O O . TYR A 1 83 ? -5.540 9.778 -3.277 1.00 88.75 83 TYR A O 1
ATOM 687 N N . LYS A 1 84 ? -4.915 7.815 -4.174 1.00 85.38 84 LYS A N 1
ATOM 688 C CA . LYS A 1 84 ? -5.732 6.985 -3.275 1.00 85.38 84 LYS A CA 1
ATOM 689 C C . LYS A 1 84 ? -5.281 7.075 -1.816 1.00 85.38 84 LYS A C 1
ATOM 691 O O . LYS A 1 84 ? -6.143 7.078 -0.944 1.00 85.38 84 LYS A O 1
ATOM 696 N N . ARG A 1 85 ? -3.981 7.216 -1.538 1.00 81.75 85 ARG A N 1
ATOM 697 C CA . 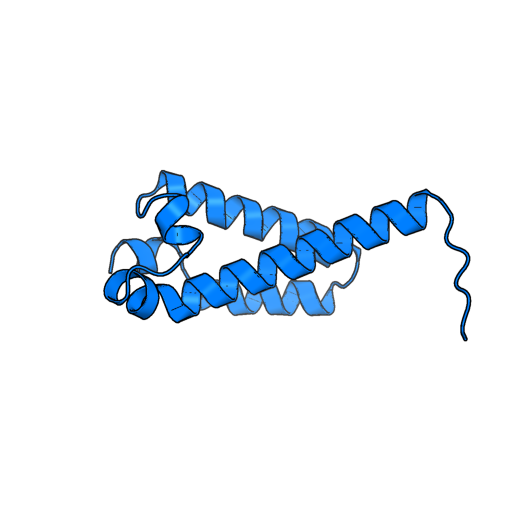ARG A 1 85 ? -3.434 7.343 -0.172 1.00 81.75 85 ARG A CA 1
ATOM 698 C C . ARG A 1 85 ? -4.107 8.460 0.627 1.00 81.75 85 ARG A C 1
ATOM 700 O O . ARG A 1 85 ? -4.328 8.313 1.821 1.00 81.75 85 ARG A O 1
ATOM 707 N N . HIS A 1 86 ? -4.487 9.558 -0.025 1.00 78.12 86 HIS A N 1
ATOM 708 C CA . HIS A 1 86 ? -5.173 10.672 0.638 1.00 78.12 86 HIS A CA 1
ATOM 709 C C . HIS A 1 86 ? -6.560 10.323 1.193 1.00 78.12 86 HIS A C 1
ATOM 711 O O . HIS A 1 86 ? -7.055 11.029 2.072 1.00 78.12 86 HIS A O 1
ATOM 717 N N . TYR A 1 87 ? -7.186 9.260 0.690 1.00 74.94 87 TYR A N 1
ATOM 718 C CA . TYR A 1 87 ? -8.502 8.804 1.133 1.00 74.94 87 TYR A CA 1
ATOM 719 C C . TYR A 1 87 ? -8.421 7.772 2.263 1.00 74.94 87 TYR A C 1
ATOM 721 O O . TYR A 1 87 ? -9.395 7.611 2.993 1.00 74.94 87 TYR A O 1
ATOM 729 N N . PHE A 1 88 ? -7.262 7.133 2.447 1.00 72.69 88 PHE A N 1
ATOM 730 C CA . PHE A 1 88 ? -7.058 6.038 3.393 1.00 72.69 88 PHE A CA 1
ATOM 731 C C . PHE A 1 88 ? -5.883 6.358 4.315 1.00 72.69 88 PHE A C 1
ATOM 733 O O . PHE A 1 88 ? -4.736 5.987 4.077 1.00 72.69 88 PHE A O 1
ATOM 740 N N . ASP A 1 89 ? -6.187 7.110 5.368 1.00 71.25 89 ASP A N 1
ATOM 741 C CA . ASP A 1 89 ? -5.247 7.420 6.439 1.00 71.25 89 ASP A CA 1
ATOM 742 C C . ASP A 1 89 ? -5.304 6.289 7.474 1.00 71.25 89 ASP A C 1
ATOM 744 O O . ASP A 1 89 ? -6.230 6.219 8.287 1.00 71.25 89 ASP A O 1
ATOM 748 N N . VAL A 1 90 ? -4.321 5.386 7.410 1.00 73.94 90 VAL A N 1
ATOM 749 C CA . VAL A 1 90 ? -4.217 4.191 8.268 1.00 73.94 90 VAL A CA 1
ATOM 750 C C . VAL A 1 90 ? -4.317 4.568 9.748 1.00 73.94 90 VAL A C 1
ATOM 752 O O . VAL A 1 90 ? -5.008 3.901 10.518 1.00 73.94 90 VAL A O 1
ATOM 755 N N . LYS A 1 91 ? -3.708 5.691 10.151 1.00 73.62 91 LYS A N 1
ATOM 756 C CA . LYS A 1 91 ? -3.761 6.170 11.538 1.00 73.62 91 LYS A CA 1
ATOM 757 C C . LYS A 1 91 ? -5.171 6.604 11.935 1.00 73.62 91 LYS A C 1
ATOM 759 O O . LYS A 1 91 ? -5.593 6.334 13.060 1.00 73.62 91 LYS A O 1
ATOM 764 N N . LYS A 1 92 ? -5.928 7.239 11.033 1.00 73.75 92 LYS A N 1
ATOM 765 C CA . LYS A 1 92 ? -7.338 7.589 11.296 1.00 73.75 92 LYS A CA 1
ATOM 766 C C . LYS A 1 92 ? -8.231 6.363 11.402 1.00 73.75 92 LYS A C 1
ATOM 768 O O . LYS A 1 92 ? -9.129 6.363 12.229 1.00 73.75 92 LYS A O 1
ATOM 773 N N . ILE A 1 93 ? -7.977 5.341 10.593 1.00 70.94 93 ILE A N 1
ATOM 774 C CA . ILE A 1 93 ? -8.764 4.103 10.588 1.00 70.94 93 ILE A CA 1
ATOM 775 C C . ILE A 1 93 ? -8.531 3.306 11.878 1.00 70.94 93 ILE A C 1
ATOM 777 O O . ILE A 1 93 ? -9.478 2.819 12.480 1.00 70.94 93 ILE A O 1
ATOM 781 N N . ILE A 1 94 ? -7.288 3.240 12.357 1.00 69.88 94 ILE A N 1
ATOM 782 C CA . ILE A 1 94 ? -6.953 2.563 13.621 1.00 69.88 94 ILE A CA 1
ATOM 783 C C . ILE A 1 94 ? -7.492 3.315 14.852 1.00 69.88 94 ILE A C 1
ATOM 785 O O . ILE A 1 94 ? -7.734 2.709 15.893 1.00 69.88 94 ILE A O 1
ATOM 789 N N . SER A 1 95 ? -7.659 4.637 14.761 1.00 66.44 95 SER A N 1
ATOM 790 C CA . SER A 1 95 ? -8.147 5.477 15.867 1.00 66.44 95 SER A CA 1
ATOM 791 C C . SER A 1 95 ? -9.664 5.702 15.880 1.00 66.44 95 SER A C 1
ATOM 793 O O . SER A 1 95 ? -10.154 6.354 16.806 1.00 66.44 95 SER A O 1
ATOM 795 N N . SER A 1 96 ? -10.394 5.191 14.881 1.00 58.34 96 SER A N 1
ATOM 796 C CA . SER A 1 96 ? -11.860 5.274 14.772 1.00 58.34 96 SER A CA 1
ATOM 797 C C . SER A 1 96 ? -12.559 4.047 15.335 1.00 58.34 96 SER A C 1
ATOM 799 O O . SER A 1 96 ? -13.601 4.234 16.001 1.00 58.34 96 SER A O 1
#